Protein AF-A0A7S3XJK4-F1 (afdb_monomer_lite)

Sequence (109 aa):
NGLQDMAVLHGALPERRAIPTTSKPGESCCGAACDPWEQARAAASARDHSDGCPICFQPLDFDPSSTATMLLSCSHVFHHDCIVSFESFHVFESHRCPVCRAEYQKQLW

pLDDT: mean 81.36, std 19.19, range [41.78, 98.38]

Organism: Oxyrrhis marina (NCBI:txid2969)

Secondary structure (DSSP, 8-state):
-----------PPPP-PPP-----------SS-S-HHHHHHHHHHTS--TT--TTT--PPP--TT--SEEEETTS-EEEHHHHHHHHHT--SSS-B-TTT--B--EEE-

Radius of gyration: 25.42 Å; chains: 1; bounding box: 89×43×35 Å

InterPro domains:
  IPR001841 Zinc finger, RING-type [PS50089] (53-101)
  IPR001841 Zinc finger, RING-type [SM00184] (53-100)
  IPR013083 Zinc finger, RING/FYVE/PHD-type [G3DSA:3.30.40.10] (37-108)
  IPR027370 Zinc finger, RING-type, eukaryotic [PF13445] (53-98)
  IPR042862 RING finger protein 32 [PTHR14991] (36-108)

Structure (mmCIF, N/CA/C/O backbone):
data_AF-A0A7S3XJK4-F1
#
_entry.id   AF-A0A7S3XJK4-F1
#
loop_
_atom_site.group_PDB
_atom_site.id
_atom_site.type_symbol
_atom_site.label_atom_id
_atom_site.label_alt_id
_atom_site.label_comp_id
_atom_site.label_asym_id
_atom_site.label_entity_id
_atom_site.label_seq_id
_atom_site.pdbx_PDB_ins_code
_atom_site.Cartn_x
_atom_site.Cartn_y
_atom_site.Cartn_z
_atom_site.occupancy
_atom_site.B_iso_or_equiv
_atom_site.auth_seq_id
_atom_site.auth_comp_id
_atom_site.auth_asym_id
_atom_site.auth_atom_id
_atom_site.pdbx_PDB_model_num
ATOM 1 N N . ASN A 1 1 ? -71.733 -21.334 -19.027 1.00 48.31 1 ASN A N 1
ATOM 2 C CA . ASN A 1 1 ? -70.496 -20.612 -19.390 1.00 48.31 1 ASN A CA 1
ATOM 3 C C . ASN A 1 1 ? -70.025 -19.858 -18.157 1.00 48.31 1 ASN A C 1
ATOM 5 O O . ASN A 1 1 ? -70.381 -18.709 -17.997 1.00 48.31 1 ASN A O 1
ATOM 9 N N . GLY A 1 2 ? -69.418 -20.463 -17.146 1.00 49.00 2 GLY A N 1
ATOM 10 C CA . GLY A 1 2 ? -68.394 -21.504 -17.166 1.00 49.00 2 GLY A CA 1
ATOM 11 C C . GLY A 1 2 ? -67.241 -20.969 -16.314 1.00 49.00 2 GLY A C 1
ATOM 12 O O . GLY A 1 2 ? -66.211 -20.595 -16.855 1.00 49.00 2 GLY A O 1
ATOM 13 N N . LEU A 1 3 ? -67.494 -20.805 -15.008 1.00 55.22 3 LEU A N 1
ATOM 14 C CA . LEU A 1 3 ? -66.462 -20.549 -14.005 1.00 55.22 3 LEU A CA 1
ATOM 15 C C . LEU A 1 3 ? -65.680 -21.858 -13.809 1.00 55.22 3 LEU A C 1
ATOM 17 O O . LEU A 1 3 ? -66.259 -22.850 -13.374 1.00 55.22 3 LEU A O 1
ATOM 21 N N . GLN A 1 4 ? -64.386 -21.843 -14.107 1.00 53.12 4 GLN A N 1
ATOM 22 C CA . GLN A 1 4 ? -63.395 -22.775 -13.563 1.00 53.12 4 GLN A CA 1
ATOM 23 C C . GLN A 1 4 ? -62.257 -21.886 -13.037 1.00 53.12 4 GLN A C 1
ATOM 25 O O . GLN A 1 4 ? -61.662 -21.132 -13.801 1.00 53.12 4 GLN A O 1
ATOM 30 N N . ASP A 1 5 ? -62.146 -21.681 -11.727 1.00 51.81 5 ASP A N 1
ATOM 31 C CA . ASP A 1 5 ? -61.493 -22.579 -10.759 1.00 51.81 5 ASP A CA 1
ATOM 32 C C . ASP A 1 5 ? -59.997 -22.740 -11.073 1.00 51.81 5 ASP A C 1
ATOM 34 O O . ASP A 1 5 ? -59.582 -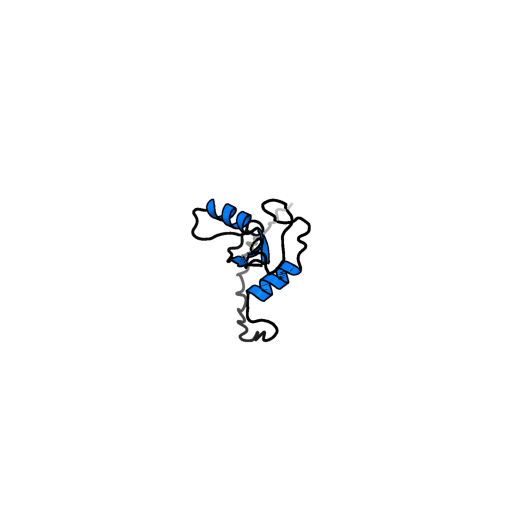23.624 -11.819 1.00 51.81 5 ASP A O 1
ATOM 38 N N . MET A 1 6 ? -59.197 -21.809 -10.545 1.00 52.50 6 MET A N 1
ATOM 39 C CA . MET A 1 6 ? -57.739 -21.906 -10.542 1.00 52.50 6 MET A CA 1
ATOM 40 C C . MET A 1 6 ? -57.300 -22.218 -9.118 1.00 52.50 6 MET A C 1
ATOM 42 O O . MET A 1 6 ? -57.169 -21.338 -8.266 1.00 52.50 6 MET A O 1
ATOM 46 N N . ALA A 1 7 ? -57.144 -23.516 -8.883 1.00 56.50 7 ALA A N 1
ATOM 47 C CA . ALA A 1 7 ? -56.685 -24.104 -7.646 1.00 56.50 7 ALA A CA 1
ATOM 48 C C . ALA A 1 7 ? -55.261 -23.654 -7.261 1.00 56.50 7 ALA A C 1
ATOM 50 O O . ALA A 1 7 ? -54.355 -23.535 -8.084 1.00 56.50 7 ALA A O 1
ATOM 51 N N . VAL A 1 8 ? -55.127 -23.449 -5.951 1.00 53.16 8 VAL A N 1
ATOM 52 C CA . VAL A 1 8 ? -53.944 -23.376 -5.081 1.00 53.16 8 VAL A CA 1
ATOM 53 C C . VAL A 1 8 ? -52.696 -24.072 -5.619 1.00 53.16 8 VAL A C 1
ATOM 55 O O . VAL A 1 8 ? -52.764 -25.265 -5.877 1.00 53.16 8 VAL A O 1
ATOM 58 N N . LEU A 1 9 ? -51.536 -23.403 -5.548 1.00 55.31 9 LEU A N 1
ATOM 59 C CA . LEU A 1 9 ? -50.270 -24.035 -5.143 1.00 55.31 9 LEU A CA 1
ATOM 60 C C . LEU A 1 9 ? -49.390 -23.018 -4.388 1.00 55.31 9 LEU A C 1
ATOM 62 O O . LEU A 1 9 ? -48.681 -22.211 -4.985 1.00 55.31 9 LEU A O 1
ATOM 66 N N . HIS A 1 10 ? -49.425 -23.069 -3.052 1.00 53.56 10 HIS A N 1
ATOM 67 C CA . HIS A 1 10 ? -48.378 -22.492 -2.208 1.00 53.56 10 HIS A CA 1
ATOM 68 C C . HIS A 1 10 ? -47.074 -23.259 -2.468 1.00 53.56 10 HIS A C 1
ATOM 70 O O . HIS A 1 10 ? -46.906 -24.388 -2.010 1.00 53.56 10 HIS A O 1
ATOM 76 N N . GLY A 1 11 ? -46.162 -22.663 -3.235 1.00 41.78 11 GLY A N 1
ATOM 77 C CA . GLY A 1 11 ? -44.817 -23.194 -3.424 1.00 41.78 11 GLY A CA 1
ATOM 78 C C . GLY A 1 11 ? -44.007 -23.033 -2.141 1.00 41.78 11 GLY A C 1
ATOM 79 O O . GLY A 1 11 ? -43.612 -21.923 -1.792 1.00 41.78 11 GLY A O 1
ATOM 80 N N . ALA A 1 12 ? -43.776 -24.136 -1.433 1.00 58.72 12 ALA A N 1
ATOM 81 C CA . ALA A 1 12 ? -42.826 -24.201 -0.333 1.00 58.72 12 ALA A CA 1
ATOM 82 C C . ALA A 1 12 ? -41.415 -23.839 -0.835 1.00 58.72 12 ALA A C 1
ATOM 84 O O . ALA A 1 12 ? -40.975 -24.332 -1.876 1.00 58.72 12 ALA A O 1
ATOM 85 N N . LEU A 1 13 ? -40.709 -22.976 -0.097 1.00 54.00 13 LEU A N 1
ATOM 86 C CA . LEU A 1 13 ? -39.293 -22.694 -0.335 1.00 54.00 13 LEU A CA 1
ATOM 87 C C . LEU A 1 13 ? -38.506 -24.011 -0.192 1.00 54.00 13 LEU A C 1
ATOM 89 O O . LEU A 1 13 ? -38.673 -24.685 0.827 1.00 54.00 13 LEU A O 1
ATOM 93 N N . PRO A 1 14 ? -37.650 -24.398 -1.152 1.00 51.53 14 PRO A N 1
ATOM 94 C CA . PRO A 1 14 ? -36.820 -25.578 -0.979 1.00 51.53 14 PRO A CA 1
ATOM 95 C C . PRO A 1 14 ? -35.839 -25.339 0.172 1.00 51.53 14 PRO A C 1
ATOM 97 O O . PRO A 1 14 ? -35.091 -24.358 0.177 1.00 51.53 14 PRO A O 1
ATOM 100 N N . GLU A 1 15 ? -35.856 -26.240 1.154 1.00 54.25 15 GLU A N 1
ATOM 101 C CA . GLU A 1 15 ? -34.898 -26.245 2.252 1.00 54.25 15 GLU A CA 1
ATOM 102 C C . GLU A 1 15 ? -33.470 -26.227 1.701 1.00 54.25 15 GLU A C 1
ATOM 104 O O . GLU A 1 15 ? -33.088 -27.000 0.815 1.00 54.25 15 GLU A O 1
ATOM 109 N N . ARG A 1 16 ? -32.673 -25.298 2.232 1.00 59.97 16 ARG A N 1
ATOM 110 C CA . ARG A 1 16 ? -31.274 -25.112 1.870 1.00 59.97 16 ARG A CA 1
ATOM 111 C C . ARG A 1 16 ? -30.511 -26.378 2.252 1.00 59.97 16 ARG A C 1
ATOM 113 O O . ARG A 1 16 ? -30.145 -26.565 3.409 1.00 59.97 16 ARG A O 1
ATOM 120 N N . ARG A 1 17 ? -30.261 -27.254 1.278 1.00 54.78 17 ARG A N 1
ATOM 121 C CA . ARG A 1 17 ? -29.432 -28.448 1.465 1.00 54.78 17 ARG A CA 1
ATOM 122 C C . ARG A 1 17 ? -28.063 -28.009 1.985 1.00 54.78 17 ARG A C 1
ATOM 124 O O . ARG A 1 17 ? -27.370 -27.225 1.335 1.00 54.78 17 ARG A O 1
ATOM 131 N N . ALA A 1 18 ? -27.706 -28.478 3.178 1.00 54.81 18 ALA A N 1
ATOM 132 C CA . ALA A 1 18 ? -26.394 -28.254 3.761 1.00 54.81 18 ALA A CA 1
ATOM 133 C C . ALA A 1 18 ? -25.321 -28.732 2.773 1.00 54.81 18 ALA A C 1
ATOM 135 O O . ALA A 1 18 ? -25.350 -29.875 2.310 1.00 54.81 18 ALA A O 1
ATOM 136 N N . ILE A 1 19 ? -24.406 -27.831 2.417 1.00 54.16 19 ILE A N 1
ATOM 137 C CA . ILE A 1 19 ? -23.236 -28.162 1.610 1.00 54.16 19 ILE A CA 1
ATOM 138 C C . ILE A 1 19 ? -22.350 -29.033 2.507 1.00 54.16 19 ILE A C 1
ATOM 140 O O . ILE A 1 19 ? -22.006 -28.583 3.603 1.00 54.16 19 ILE A O 1
ATOM 144 N N . PRO A 1 20 ? -21.993 -30.264 2.105 1.00 43.59 20 PRO A N 1
ATOM 145 C CA . PRO A 1 20 ? -21.027 -31.04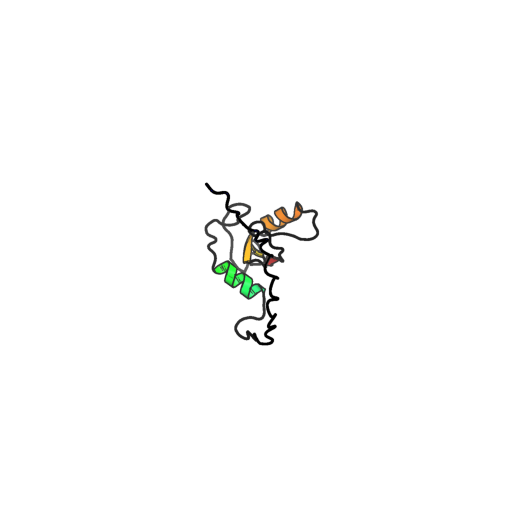8 2.851 1.00 43.59 20 PRO A CA 1
ATOM 146 C C . PRO A 1 20 ? -19.703 -30.282 2.845 1.00 43.59 20 PRO A C 1
ATOM 148 O O . PRO A 1 20 ? -19.053 -30.132 1.813 1.00 43.59 20 PRO A O 1
ATOM 151 N N . THR A 1 21 ? -19.331 -29.765 4.013 1.00 51.47 21 THR A N 1
ATOM 152 C CA . THR A 1 21 ? -17.988 -29.273 4.305 1.00 51.47 21 THR A CA 1
ATOM 153 C C . THR A 1 21 ? -17.055 -30.476 4.261 1.00 51.47 21 THR A C 1
ATOM 155 O O . THR A 1 21 ? -16.773 -31.114 5.274 1.00 51.47 21 THR A O 1
ATOM 158 N N . THR A 1 22 ? -16.595 -30.827 3.061 1.00 49.41 22 THR A N 1
ATOM 159 C CA . THR A 1 22 ? -15.388 -31.628 2.917 1.00 49.41 22 THR A CA 1
ATOM 160 C C . THR A 1 22 ? -14.227 -30.714 3.262 1.00 49.41 22 THR A C 1
ATOM 162 O O . THR A 1 22 ? -13.600 -30.111 2.393 1.00 49.41 22 THR A O 1
ATOM 165 N N . SER A 1 23 ? -13.966 -30.593 4.558 1.00 55.06 23 SER A N 1
ATOM 166 C CA . SER A 1 23 ? -12.643 -30.280 5.063 1.00 55.06 23 SER A CA 1
ATOM 167 C C . SER A 1 23 ? -11.698 -31.271 4.387 1.00 55.06 23 SER A C 1
ATOM 169 O O . SER A 1 23 ? -11.747 -32.466 4.677 1.00 55.06 23 SER A O 1
ATOM 171 N N . LYS A 1 24 ? -10.906 -30.808 3.421 1.00 53.03 24 LYS A N 1
ATOM 172 C CA . LYS A 1 24 ? -9.765 -31.565 2.916 1.00 53.03 24 LYS A CA 1
ATOM 173 C C . LYS A 1 24 ? -8.574 -31.244 3.823 1.00 53.03 24 LYS A C 1
ATOM 175 O O . LYS A 1 24 ? -8.019 -30.156 3.708 1.00 53.03 24 LYS A O 1
ATOM 180 N N . PRO A 1 25 ? -8.145 -32.155 4.709 1.00 52.06 25 PRO A N 1
ATOM 181 C CA . PRO A 1 25 ? -6.790 -32.124 5.233 1.00 52.06 25 PRO A CA 1
ATOM 182 C C . PRO A 1 25 ? -5.873 -32.675 4.135 1.00 52.06 25 PRO A C 1
ATOM 184 O O . PRO A 1 25 ? -5.774 -33.888 3.962 1.00 52.06 25 PRO A O 1
ATOM 187 N N . GLY A 1 26 ? -5.278 -31.801 3.317 1.00 55.66 26 GLY A N 1
ATOM 188 C CA . GLY A 1 26 ? -4.431 -32.287 2.224 1.00 55.66 26 GLY A CA 1
ATOM 189 C C . GLY A 1 26 ? -3.950 -31.298 1.167 1.00 55.66 26 GLY A C 1
ATOM 190 O O . GLY A 1 26 ? -3.700 -31.737 0.051 1.00 55.66 26 GLY A O 1
ATOM 191 N N . GLU A 1 27 ? -3.782 -30.012 1.475 1.00 49.44 27 GLU A N 1
ATOM 192 C CA . GLU A 1 27 ? -2.966 -29.118 0.637 1.00 49.44 27 GLU A CA 1
ATOM 193 C C . GLU A 1 27 ? -1.673 -28.786 1.382 1.00 49.44 27 GLU A C 1
ATOM 195 O O . GLU A 1 27 ? -1.528 -27.769 2.050 1.00 49.44 27 GLU A O 1
ATOM 200 N N . SER A 1 28 ? -0.728 -29.723 1.299 1.00 67.44 28 SER A N 1
ATOM 201 C CA . SER A 1 28 ? 0.680 -29.462 1.582 1.00 67.44 28 SER A CA 1
ATOM 202 C C . SER A 1 28 ? 1.282 -28.772 0.360 1.00 67.44 28 SER A C 1
ATOM 204 O O . SER A 1 28 ? 1.826 -29.433 -0.523 1.00 67.44 28 SER A O 1
ATOM 206 N N . CYS A 1 29 ? 1.185 -27.448 0.293 1.00 58.47 29 CYS A N 1
ATOM 207 C CA . CYS A 1 29 ? 1.930 -26.664 -0.688 1.00 58.47 29 CYS A CA 1
ATOM 208 C C . CYS A 1 29 ? 3.361 -26.445 -0.176 1.00 58.47 29 CYS A C 1
ATOM 210 O O . CYS A 1 29 ? 3.679 -25.397 0.379 1.00 58.47 29 CYS A O 1
ATOM 212 N N . CYS A 1 30 ? 4.239 -27.436 -0.337 1.00 71.44 30 CYS A N 1
ATOM 213 C CA . CYS A 1 30 ? 5.680 -27.206 -0.251 1.00 71.44 30 CYS A CA 1
ATOM 214 C C . CYS A 1 30 ? 6.223 -26.892 -1.654 1.00 71.44 30 CYS A C 1
ATOM 216 O O . CYS A 1 30 ? 6.555 -27.785 -2.427 1.00 71.44 30 CYS A O 1
ATOM 218 N N . GLY A 1 31 ? 6.295 -25.600 -1.987 1.00 52.72 31 GLY A N 1
ATOM 219 C CA . GLY A 1 31 ? 6.920 -25.124 -3.221 1.00 52.72 31 GLY A CA 1
ATOM 220 C C . GLY A 1 31 ? 6.907 -23.600 -3.331 1.00 52.72 31 GLY A C 1
ATOM 221 O O . GLY A 1 31 ? 5.959 -23.061 -3.881 1.00 52.72 31 GLY A O 1
ATOM 222 N N . ALA A 1 32 ? 7.956 -22.954 -2.793 1.00 52.88 32 AL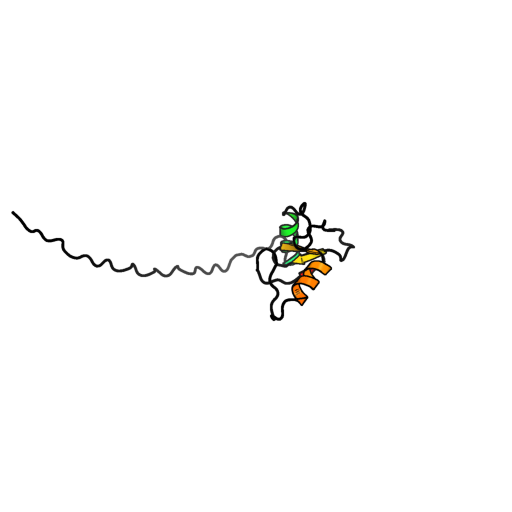A A N 1
ATOM 223 C CA . ALA A 1 32 ? 8.296 -21.518 -2.868 1.00 52.88 32 ALA A CA 1
ATOM 224 C C . ALA A 1 32 ? 7.152 -20.533 -2.505 1.00 52.88 32 ALA A C 1
ATOM 226 O O . ALA A 1 32 ? 6.355 -20.164 -3.355 1.00 52.88 32 ALA A O 1
ATOM 227 N N . ALA A 1 33 ? 6.996 -20.025 -1.283 1.00 55.97 33 ALA A N 1
ATOM 228 C CA . ALA A 1 33 ? 7.879 -19.970 -0.129 1.00 55.97 33 ALA A CA 1
ATOM 229 C C . ALA A 1 33 ? 7.055 -19.684 1.140 1.00 55.97 33 ALA A C 1
ATOM 231 O O . ALA A 1 33 ? 5.951 -19.149 1.079 1.00 55.97 33 ALA A O 1
ATOM 232 N N . CYS A 1 34 ? 7.596 -20.062 2.297 1.00 66.50 34 CYS A N 1
ATOM 233 C CA . CYS A 1 34 ? 6.942 -19.983 3.607 1.00 66.50 34 CYS A CA 1
ATOM 234 C C . CYS A 1 34 ? 6.780 -18.544 4.139 1.00 66.50 34 CYS A C 1
ATOM 236 O O . CYS A 1 34 ? 6.264 -18.363 5.242 1.00 66.50 34 CYS A O 1
ATOM 238 N N . ASP A 1 35 ? 7.229 -17.534 3.392 1.00 85.56 35 ASP A N 1
ATOM 239 C CA . ASP A 1 35 ? 7.083 -16.136 3.769 1.00 85.56 35 ASP A CA 1
ATOM 240 C C . ASP A 1 35 ? 5.880 -15.506 3.041 1.00 85.56 35 ASP A C 1
ATOM 242 O O . ASP A 1 35 ? 5.918 -15.328 1.817 1.00 85.56 35 ASP A O 1
ATOM 246 N N . PRO A 1 36 ? 4.806 -15.136 3.765 1.00 89.69 36 PRO A N 1
ATOM 247 C CA . PRO A 1 36 ? 3.676 -14.407 3.195 1.00 89.69 36 PRO A CA 1
ATOM 248 C C . PRO A 1 36 ? 4.093 -13.139 2.438 1.00 89.69 36 PRO A C 1
ATOM 250 O O . PRO A 1 36 ? 3.404 -12.726 1.503 1.00 89.69 36 PRO A O 1
ATOM 253 N N . TRP A 1 37 ? 5.219 -12.528 2.812 1.00 95.00 37 TRP A N 1
ATOM 254 C CA . TRP A 1 37 ? 5.720 -11.321 2.168 1.00 95.00 37 TRP A CA 1
ATOM 255 C C . TRP A 1 37 ? 6.357 -11.566 0.807 1.00 95.00 37 TRP A C 1
ATOM 257 O O . TRP A 1 37 ? 6.155 -10.756 -0.097 1.00 95.00 37 TRP A O 1
ATOM 267 N N . GLU A 1 38 ? 7.032 -12.698 0.604 1.00 94.75 38 GLU A N 1
ATOM 268 C CA . GLU A 1 38 ? 7.518 -13.083 -0.725 1.00 94.75 38 GLU A CA 1
ATOM 269 C C . GLU A 1 38 ? 6.346 -13.251 -1.701 1.00 94.75 38 GLU A C 1
ATOM 271 O O . GLU A 1 38 ? 6.394 -12.752 -2.828 1.00 94.75 38 GLU A O 1
ATOM 276 N N . GLN A 1 39 ? 5.245 -13.864 -1.250 1.00 93.75 39 GLN A N 1
ATOM 277 C CA . GLN A 1 39 ? 4.030 -13.985 -2.057 1.00 93.75 39 GLN A CA 1
ATOM 278 C C . GLN A 1 39 ? 3.376 -12.622 -2.322 1.00 93.75 39 GLN A C 1
ATOM 280 O O . GLN A 1 39 ? 3.020 -12.326 -3.466 1.00 93.75 39 GLN A O 1
ATOM 285 N N . ALA A 1 40 ? 3.228 -11.779 -1.296 1.00 96.06 40 ALA A N 1
ATOM 286 C CA . ALA A 1 40 ? 2.673 -10.436 -1.456 1.00 96.06 40 ALA A CA 1
ATOM 287 C C . ALA A 1 40 ? 3.500 -9.603 -2.445 1.00 96.06 40 ALA A C 1
ATOM 289 O O . ALA A 1 40 ? 2.937 -8.862 -3.254 1.00 96.06 40 ALA A O 1
ATOM 290 N N . ARG A 1 41 ? 4.826 -9.765 -2.423 1.00 95.94 41 ARG A N 1
ATOM 291 C CA . ARG A 1 41 ? 5.740 -9.054 -3.309 1.00 95.94 41 ARG A CA 1
ATOM 292 C C . ARG A 1 41 ? 5.705 -9.575 -4.730 1.00 95.94 41 ARG A C 1
ATOM 294 O O . ARG A 1 41 ? 5.640 -8.770 -5.649 1.00 95.94 41 ARG A O 1
ATOM 301 N N . ALA A 1 42 ? 5.664 -10.891 -4.922 1.00 95.50 42 ALA A N 1
ATOM 302 C CA . ALA A 1 42 ? 5.455 -11.483 -6.240 1.00 95.50 42 ALA A CA 1
ATOM 303 C C . ALA A 1 42 ? 4.134 -10.997 -6.863 1.00 95.50 42 ALA A C 1
ATOM 305 O O . ALA A 1 42 ? 4.102 -10.597 -8.026 1.00 95.50 42 ALA A O 1
ATOM 306 N N . ALA A 1 43 ? 3.058 -10.957 -6.069 1.00 96.50 43 ALA A N 1
ATOM 307 C CA . ALA A 1 43 ? 1.766 -10.437 -6.503 1.00 96.50 43 ALA A CA 1
ATOM 308 C C . ALA A 1 43 ? 1.811 -8.934 -6.818 1.00 96.50 43 ALA A C 1
ATOM 310 O O . ALA A 1 43 ? 1.188 -8.501 -7.785 1.00 96.50 43 ALA A O 1
ATOM 311 N N . ALA A 1 44 ? 2.544 -8.139 -6.035 1.00 96.62 44 ALA A N 1
ATOM 312 C CA . ALA A 1 44 ? 2.731 -6.719 -6.302 1.00 96.62 44 ALA A CA 1
ATOM 313 C C . ALA A 1 44 ? 3.539 -6.489 -7.587 1.00 96.62 44 ALA A C 1
ATOM 315 O O . ALA A 1 44 ? 3.109 -5.708 -8.426 1.00 96.62 44 ALA A O 1
ATOM 316 N N . SER A 1 45 ? 4.647 -7.203 -7.793 1.00 95.06 45 SER A N 1
ATOM 317 C CA . SER A 1 45 ? 5.494 -7.088 -8.991 1.00 95.06 45 SER A CA 1
ATOM 318 C C . SER A 1 45 ? 4.793 -7.507 -10.287 1.00 95.06 45 SER A C 1
ATOM 320 O O . SER A 1 45 ? 5.199 -7.084 -11.363 1.00 95.06 45 SER A O 1
ATOM 322 N N . ALA A 1 46 ? 3.750 -8.339 -10.204 1.00 95.88 46 ALA A N 1
ATOM 323 C CA . ALA A 1 46 ? 2.936 -8.726 -11.357 1.00 95.88 46 ALA A CA 1
ATOM 324 C C . ALA A 1 46 ? 1.920 -7.647 -11.784 1.00 95.88 46 ALA A C 1
ATOM 326 O O . ALA A 1 46 ? 1.296 -7.779 -12.838 1.00 95.88 46 ALA A O 1
ATOM 327 N N . ARG A 1 47 ? 1.711 -6.609 -10.964 1.00 93.62 47 ARG A N 1
ATOM 328 C CA . ARG A 1 47 ? 0.838 -5.470 -11.276 1.00 93.62 47 ARG A CA 1
ATOM 329 C C . ARG A 1 47 ? 1.628 -4.384 -11.996 1.00 93.62 47 ARG A C 1
ATOM 331 O O . ARG A 1 47 ? 2.836 -4.260 -11.821 1.00 93.62 47 ARG A O 1
ATOM 338 N N . ASP A 1 48 ? 0.914 -3.575 -12.765 1.00 92.88 48 ASP A N 1
ATOM 339 C CA . ASP A 1 48 ? 1.470 -2.354 -13.334 1.00 92.88 48 ASP A CA 1
ATOM 340 C C . ASP A 1 48 ? 1.463 -1.229 -12.290 1.00 92.88 48 ASP A C 1
ATOM 342 O O . ASP A 1 48 ? 0.459 -1.011 -11.609 1.00 92.88 48 ASP A O 1
ATOM 346 N N . HIS A 1 49 ? 2.596 -0.536 -12.171 1.00 93.94 49 HIS A N 1
ATOM 347 C CA . HIS A 1 49 ? 2.805 0.602 -11.268 1.00 93.94 49 HIS A CA 1
ATOM 348 C C . HIS A 1 49 ? 3.211 1.867 -12.035 1.00 93.94 49 HIS A C 1
ATOM 350 O O . HIS A 1 49 ? 3.745 2.800 -11.434 1.00 93.94 49 HIS A O 1
ATOM 356 N N . SER A 1 50 ? 2.980 1.919 -13.354 1.00 91.44 50 SER A N 1
ATOM 357 C CA . SER A 1 50 ? 3.269 3.098 -14.185 1.00 91.44 50 SER A CA 1
ATOM 358 C C . SER A 1 50 ? 2.564 4.363 -13.700 1.00 91.44 50 SER A C 1
ATOM 360 O O . SER A 1 50 ? 3.105 5.460 -13.824 1.00 91.44 50 SER A O 1
ATOM 362 N N . ASP A 1 51 ? 1.381 4.201 -13.109 1.00 92.50 51 ASP A N 1
ATOM 363 C CA . ASP A 1 51 ? 0.569 5.291 -12.559 1.00 92.50 51 ASP A CA 1
ATOM 364 C C . ASP A 1 51 ? 1.111 5.812 -11.212 1.00 92.50 51 ASP A C 1
ATOM 366 O O . ASP A 1 51 ? 0.622 6.806 -10.670 1.00 92.50 51 ASP A O 1
ATOM 370 N N . GLY A 1 52 ? 2.147 5.160 -10.673 1.00 96.12 52 GLY A N 1
ATOM 371 C CA . GLY A 1 52 ? 2.818 5.537 -9.439 1.00 96.12 52 GLY A CA 1
ATOM 372 C C . GLY A 1 52 ? 2.019 5.214 -8.176 1.00 96.12 52 GLY A C 1
ATOM 373 O O . GLY A 1 52 ? 1.174 4.322 -8.131 1.00 96.12 52 GLY A O 1
ATOM 374 N N . CYS A 1 53 ? 2.327 5.937 -7.103 1.00 97.94 53 CYS A N 1
ATOM 375 C CA . CYS A 1 53 ? 1.688 5.789 -5.804 1.00 97.94 53 CYS A CA 1
ATOM 376 C C . CYS A 1 53 ? 0.211 6.227 -5.872 1.00 97.94 53 CYS A C 1
ATOM 378 O O . CYS A 1 53 ? -0.047 7.399 -6.151 1.00 97.94 53 CYS A O 1
ATOM 380 N N . PRO A 1 54 ? -0.769 5.372 -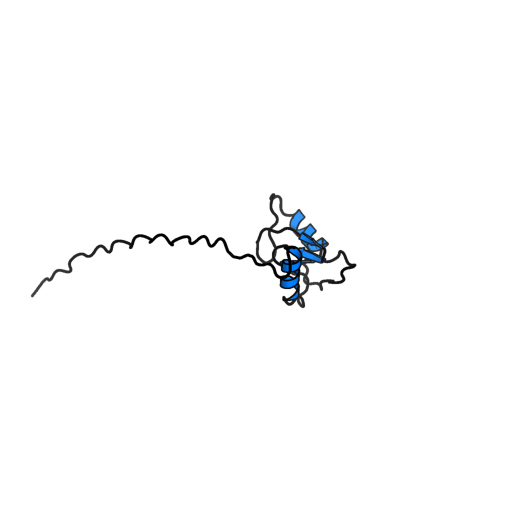5.515 1.00 97.12 54 PRO A N 1
ATOM 381 C CA . PRO A 1 54 ? -2.195 5.712 -5.627 1.00 97.12 54 PRO A CA 1
ATOM 382 C C . PRO A 1 54 ? -2.684 6.850 -4.714 1.00 97.12 54 PRO A C 1
ATOM 384 O O . PRO A 1 54 ? -3.832 7.271 -4.827 1.00 97.12 54 PRO A O 1
ATOM 387 N N . ILE A 1 55 ? -1.856 7.313 -3.771 1.00 97.19 55 ILE A N 1
ATOM 388 C CA . ILE A 1 55 ? -2.194 8.416 -2.857 1.00 97.19 55 ILE A CA 1
ATOM 389 C C . ILE A 1 55 ? -1.769 9.768 -3.445 1.00 97.19 55 ILE A C 1
ATOM 391 O O . ILE A 1 55 ? -2.532 10.729 -3.372 1.00 97.19 55 ILE A O 1
ATOM 395 N N . CYS A 1 56 ? -0.559 9.859 -4.006 1.00 97.75 56 CYS A N 1
ATOM 396 C CA . CYS A 1 56 ? 0.029 11.125 -4.463 1.00 97.75 56 CYS A CA 1
ATOM 397 C C . CYS A 1 56 ? 0.238 11.213 -5.983 1.00 97.75 56 CYS A C 1
ATOM 399 O O . CYS A 1 56 ? 0.609 12.275 -6.478 1.00 97.75 56 CYS A O 1
ATOM 401 N N . PHE A 1 57 ? 0.004 10.122 -6.719 1.00 96.44 57 PHE A N 1
ATOM 402 C CA . PHE A 1 57 ? 0.173 10.017 -8.173 1.00 96.44 57 PHE A CA 1
ATOM 403 C C . PHE A 1 57 ? 1.591 10.356 -8.655 1.00 96.44 57 PHE A C 1
ATOM 405 O O . PHE A 1 57 ? 1.775 10.913 -9.735 1.00 96.44 57 PHE A O 1
ATOM 412 N N . GLN A 1 58 ? 2.603 10.078 -7.829 1.00 97.88 58 GLN A N 1
ATOM 413 C CA . GLN A 1 58 ? 4.019 10.229 -8.177 1.00 97.88 58 GLN A CA 1
ATOM 414 C C . GLN A 1 58 ? 4.696 8.858 -8.321 1.00 97.88 58 GLN A C 1
ATOM 416 O O . GLN A 1 58 ? 4.251 7.908 -7.669 1.00 97.88 58 GLN A O 1
ATOM 421 N N . PRO A 1 59 ? 5.773 8.737 -9.122 1.00 97.56 59 PRO A N 1
ATOM 422 C CA . PRO A 1 59 ? 6.469 7.468 -9.334 1.00 97.56 59 PRO A CA 1
ATOM 423 C C . PRO A 1 59 ? 6.925 6.801 -8.030 1.00 97.56 59 PRO A C 1
ATOM 425 O O . PRO A 1 59 ? 7.376 7.472 -7.098 1.00 97.56 59 PRO A O 1
ATOM 428 N N . LEU A 1 60 ? 6.816 5.474 -7.974 1.00 96.75 60 LEU A N 1
ATOM 429 C CA . LEU A 1 60 ? 7.336 4.657 -6.876 1.00 96.75 60 LEU A CA 1
ATOM 430 C C . LEU A 1 60 ? 8.818 4.341 -7.106 1.00 96.75 60 LEU A C 1
ATOM 432 O O . LEU A 1 60 ? 9.245 4.146 -8.244 1.00 96.75 60 LEU A O 1
ATOM 436 N N . ASP A 1 61 ? 9.581 4.273 -6.018 1.00 94.88 61 ASP A N 1
ATOM 437 C CA . ASP A 1 61 ? 10.978 3.838 -6.033 1.00 94.88 61 ASP A CA 1
ATOM 438 C C . ASP A 1 61 ? 11.064 2.407 -5.501 1.00 94.88 61 ASP A C 1
ATOM 440 O O . ASP A 1 61 ? 10.647 2.125 -4.381 1.00 94.88 61 ASP A O 1
ATOM 444 N N . PHE A 1 62 ? 11.567 1.498 -6.325 1.00 93.69 62 PHE A N 1
ATOM 445 C CA . PHE A 1 62 ? 11.639 0.074 -6.021 1.00 93.69 62 PHE A CA 1
ATOM 446 C C . PHE A 1 62 ? 13.068 -0.397 -5.725 1.00 93.69 62 PHE A C 1
ATOM 448 O O . PHE A 1 62 ? 13.310 -1.607 -5.689 1.00 93.69 62 PHE A O 1
ATOM 455 N N . ASP A 1 63 ? 14.007 0.536 -5.541 1.00 92.00 63 ASP A N 1
ATOM 456 C CA . ASP A 1 63 ? 15.365 0.222 -5.115 1.00 92.00 63 ASP A CA 1
ATOM 457 C C . ASP A 1 63 ? 15.343 -0.411 -3.706 1.00 92.00 63 ASP A C 1
ATOM 459 O O . ASP A 1 63 ? 14.831 0.205 -2.772 1.00 92.00 63 ASP A O 1
ATOM 463 N N . PRO A 1 64 ? 15.908 -1.617 -3.513 1.00 85.94 64 PRO A N 1
ATOM 464 C CA . PRO A 1 64 ? 15.906 -2.301 -2.216 1.00 85.94 64 PRO A CA 1
ATOM 465 C C . PRO A 1 64 ? 16.746 -1.597 -1.134 1.00 85.94 64 PRO A C 1
ATOM 467 O O . PRO A 1 64 ? 16.681 -1.965 0.038 1.00 85.94 64 PRO A O 1
ATOM 470 N N . SER A 1 65 ? 17.574 -0.617 -1.505 1.00 90.38 65 SER A N 1
ATOM 471 C CA . SER A 1 65 ? 18.290 0.259 -0.571 1.00 90.38 65 SER A CA 1
ATOM 472 C C . SER A 1 65 ? 17.476 1.491 -0.155 1.00 90.38 65 SER A C 1
ATOM 474 O O . SER A 1 65 ? 17.849 2.184 0.794 1.00 90.38 65 SER A O 1
ATOM 476 N N . SER A 1 66 ? 16.356 1.750 -0.833 1.00 92.56 66 SER A N 1
ATOM 477 C CA . SER A 1 66 ? 15.447 2.857 -0.563 1.00 92.56 66 SER A CA 1
ATOM 478 C C . SER A 1 66 ? 14.382 2.452 0.452 1.00 92.56 66 SER A C 1
ATOM 480 O O . SER A 1 66 ? 13.750 1.405 0.355 1.00 92.56 66 SER A O 1
ATOM 482 N N . THR A 1 67 ? 14.124 3.317 1.430 1.00 92.12 67 THR A N 1
ATOM 483 C CA . THR A 1 67 ? 13.002 3.158 2.372 1.00 92.12 67 THR A CA 1
ATOM 484 C C . THR A 1 67 ? 11.761 3.922 1.916 1.00 92.12 67 THR A C 1
ATOM 486 O O . THR A 1 67 ? 10.836 4.131 2.700 1.00 92.12 67 THR A O 1
ATOM 489 N N . ALA A 1 68 ? 11.750 4.407 0.670 1.00 95.00 68 ALA A N 1
ATOM 490 C CA . ALA A 1 68 ? 10.706 5.290 0.170 1.00 95.00 68 ALA A CA 1
ATOM 491 C C . ALA A 1 68 ? 9.387 4.563 -0.110 1.00 95.00 68 ALA A C 1
ATOM 493 O O . ALA A 1 68 ? 8.352 5.223 -0.161 1.00 95.00 68 ALA A O 1
ATOM 494 N N . THR A 1 69 ? 9.399 3.235 -0.260 1.00 97.69 69 THR A N 1
ATOM 495 C CA . THR A 1 69 ? 8.249 2.447 -0.717 1.00 97.69 69 THR A CA 1
ATOM 496 C C . THR A 1 69 ? 7.889 1.340 0.267 1.00 97.69 69 THR A C 1
ATOM 498 O O . THR A 1 69 ? 8.747 0.661 0.827 1.00 97.69 69 THR A O 1
ATOM 501 N N . MET A 1 70 ? 6.587 1.154 0.467 1.00 97.75 70 MET A N 1
ATOM 502 C CA . MET A 1 70 ? 5.995 0.166 1.359 1.00 97.75 70 MET A CA 1
ATOM 503 C C . MET A 1 70 ? 5.105 -0.792 0.577 1.00 97.75 70 MET A C 1
ATOM 505 O O . MET A 1 70 ? 4.231 -0.366 -0.182 1.00 97.75 70 MET A O 1
ATOM 509 N N . LEU A 1 71 ? 5.277 -2.083 0.837 1.00 97.81 71 LEU A N 1
ATOM 510 C CA . LEU A 1 71 ? 4.385 -3.156 0.422 1.00 97.81 71 LEU A CA 1
ATOM 511 C C . LEU A 1 71 ? 3.364 -3.429 1.530 1.00 97.81 71 LEU A C 1
ATOM 513 O O . LEU A 1 71 ? 3.718 -3.611 2.695 1.00 97.81 71 LEU A O 1
ATOM 517 N N . LEU A 1 72 ? 2.086 -3.502 1.169 1.00 97.81 72 LEU A N 1
ATOM 518 C CA . LEU A 1 72 ? 1.037 -3.973 2.067 1.00 97.81 72 LEU A CA 1
ATOM 519 C C . LEU A 1 72 ? 0.822 -5.478 1.902 1.00 97.81 72 LEU A C 1
ATOM 521 O O . LEU A 1 72 ? 0.936 -6.010 0.798 1.00 97.81 72 LEU A O 1
ATOM 525 N N . SER A 1 73 ? 0.384 -6.157 2.965 1.00 97.44 73 SER A N 1
ATOM 526 C CA . SER A 1 73 ? 0.060 -7.595 2.933 1.00 97.44 73 SER A CA 1
ATOM 527 C C . SER A 1 73 ? -1.044 -7.956 1.925 1.00 97.44 73 SER A C 1
ATOM 529 O O . SER A 1 73 ? -1.162 -9.101 1.506 1.00 97.44 73 SER A O 1
ATOM 531 N N . CYS A 1 74 ? -1.841 -6.973 1.491 1.00 97.62 74 CYS A N 1
ATOM 532 C CA . CYS A 1 74 ? -2.823 -7.108 0.413 1.00 97.62 74 CYS A CA 1
ATOM 533 C C . CYS A 1 74 ? -2.242 -6.912 -1.005 1.00 97.62 74 CYS A C 1
ATOM 535 O O . CYS A 1 74 ? -3.014 -6.791 -1.957 1.00 97.62 74 CYS A O 1
ATOM 537 N N . SER A 1 75 ? -0.913 -6.874 -1.164 1.00 97.44 75 SER A N 1
ATOM 538 C CA . SER A 1 75 ? -0.151 -6.672 -2.415 1.00 97.44 75 SER A CA 1
ATOM 539 C C . SER A 1 75 ? -0.224 -5.279 -3.065 1.00 97.44 75 SER A C 1
ATOM 541 O O . SER A 1 75 ? 0.226 -5.114 -4.197 1.00 97.44 75 SER A O 1
ATOM 543 N N . HIS A 1 76 ? -0.777 -4.269 -2.387 1.00 97.75 76 HIS A N 1
ATOM 544 C CA . HIS A 1 76 ? -0.724 -2.878 -2.863 1.00 97.75 76 HIS A CA 1
ATOM 545 C C . HIS A 1 76 ? 0.536 -2.170 -2.366 1.00 97.75 76 HIS A C 1
ATOM 547 O O . HIS A 1 76 ? 1.024 -2.476 -1.278 1.00 97.75 76 HIS A O 1
ATOM 553 N N . VAL A 1 77 ? 1.027 -1.212 -3.151 1.00 98.06 77 VAL A N 1
ATOM 554 C CA . VAL A 1 77 ? 2.283 -0.502 -2.898 1.00 98.06 77 VAL A CA 1
ATOM 555 C C . VAL A 1 77 ? 2.043 1.004 -2.822 1.00 98.06 77 VAL A C 1
ATOM 557 O O . VAL A 1 77 ? 1.250 1.550 -3.588 1.00 98.06 77 VAL A O 1
ATOM 560 N N . PHE A 1 78 ? 2.719 1.671 -1.888 1.00 98.38 78 PHE A N 1
ATOM 561 C CA . PHE A 1 78 ? 2.626 3.114 -1.654 1.00 98.38 78 PHE A CA 1
ATOM 562 C C . PHE A 1 78 ? 3.984 3.670 -1.241 1.00 98.38 78 PHE A C 1
ATOM 564 O O . PHE A 1 78 ? 4.828 2.921 -0.753 1.00 98.38 78 PHE A O 1
ATOM 571 N N . HIS A 1 79 ? 4.179 4.988 -1.324 1.00 98.31 79 HIS A N 1
ATOM 572 C CA . HIS A 1 79 ? 5.291 5.596 -0.596 1.00 98.31 79 HIS A CA 1
ATOM 573 C C . HIS A 1 79 ? 5.102 5.442 0.915 1.00 98.31 79 HIS A C 1
ATOM 575 O O . HIS A 1 79 ? 3.974 5.527 1.414 1.00 98.31 79 HIS A O 1
ATOM 581 N N . HIS A 1 80 ? 6.209 5.300 1.640 1.00 97.62 80 HIS A N 1
ATOM 582 C CA . HIS A 1 80 ? 6.247 5.267 3.099 1.00 97.62 80 HIS A CA 1
ATOM 583 C C . HIS A 1 80 ? 5.501 6.458 3.711 1.00 97.62 80 HIS A C 1
ATOM 585 O O . HIS A 1 80 ? 4.551 6.277 4.473 1.00 97.62 80 HIS A O 1
ATOM 591 N N . ASP A 1 81 ? 5.848 7.677 3.304 1.00 97.19 81 ASP A N 1
ATOM 592 C CA . ASP A 1 81 ? 5.259 8.886 3.888 1.00 97.19 81 ASP A CA 1
ATOM 593 C C . ASP A 1 81 ? 3.774 9.033 3.542 1.00 97.19 81 ASP A C 1
ATOM 595 O O . ASP A 1 81 ? 2.984 9.523 4.351 1.00 97.19 81 ASP A O 1
ATOM 599 N N . CYS A 1 82 ? 3.371 8.559 2.360 1.00 97.81 82 CYS A N 1
ATOM 600 C CA . CYS A 1 82 ? 1.978 8.593 1.927 1.00 97.81 82 CYS A CA 1
ATOM 601 C C . CYS A 1 82 ? 1.109 7.661 2.774 1.00 97.81 82 CYS A C 1
ATOM 603 O O . CYS A 1 82 ? 0.044 8.074 3.236 1.00 97.81 82 CYS A O 1
ATOM 605 N N . ILE A 1 83 ? 1.556 6.420 3.002 1.00 96.94 83 ILE A N 1
ATOM 606 C CA . ILE A 1 83 ? 0.775 5.470 3.798 1.00 96.94 83 ILE A CA 1
ATOM 607 C C . ILE A 1 83 ? 0.754 5.860 5.280 1.00 96.94 83 ILE A C 1
ATOM 609 O O . ILE A 1 83 ? -0.305 5.802 5.897 1.00 96.94 83 ILE A O 1
ATOM 613 N N . VAL A 1 84 ? 1.867 6.357 5.831 1.00 95.25 84 VAL A N 1
ATOM 614 C CA . VAL A 1 8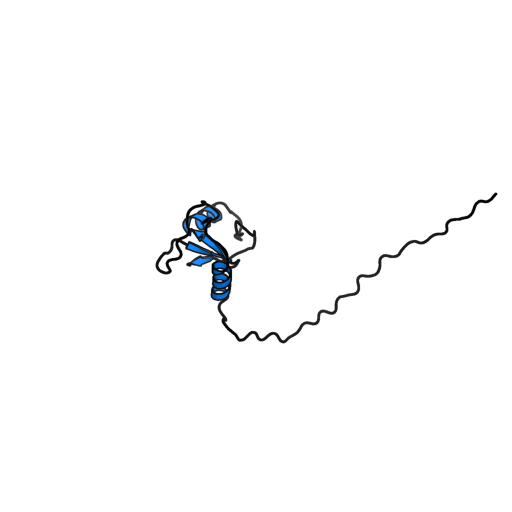4 ? 1.923 6.859 7.217 1.00 95.25 84 VAL A CA 1
ATOM 615 C C . VAL A 1 84 ? 0.999 8.064 7.407 1.00 95.25 84 VAL A C 1
ATOM 617 O O . VAL A 1 84 ? 0.239 8.121 8.376 1.00 95.25 84 VAL A O 1
ATOM 620 N N . SER A 1 85 ? 0.998 9.005 6.458 1.00 94.88 85 SER A N 1
ATOM 621 C CA . SER A 1 85 ? 0.078 10.147 6.487 1.00 94.88 85 SER A CA 1
ATOM 622 C C . SER A 1 85 ? -1.376 9.685 6.447 1.00 94.88 85 SER A C 1
ATOM 624 O O . SER A 1 85 ? -2.177 10.136 7.261 1.00 94.88 85 SER A O 1
ATOM 626 N N . PHE A 1 86 ? -1.725 8.747 5.562 1.00 94.06 86 PHE A N 1
ATOM 627 C CA . PHE A 1 86 ? -3.076 8.185 5.486 1.00 94.06 86 PHE A CA 1
ATOM 628 C C . PHE A 1 86 ? -3.520 7.524 6.804 1.00 94.06 86 PHE A C 1
ATOM 630 O O . PHE A 1 86 ? -4.654 7.715 7.253 1.00 94.06 86 PHE A O 1
ATOM 637 N N . GLU A 1 87 ? -2.627 6.775 7.451 1.00 93.81 87 GLU A N 1
ATOM 638 C CA . GLU A 1 87 ? -2.891 6.113 8.732 1.00 93.81 87 GLU A CA 1
ATOM 639 C C . GLU A 1 87 ? -3.132 7.109 9.872 1.00 93.81 87 GLU A C 1
ATOM 641 O O . GLU A 1 87 ? -4.009 6.871 10.698 1.00 93.81 87 GLU A O 1
ATOM 646 N N . SER A 1 88 ? -2.431 8.248 9.884 1.00 90.81 88 SER A N 1
ATOM 647 C CA . SER A 1 88 ? -2.553 9.265 10.944 1.00 90.81 88 SER A CA 1
ATOM 648 C C . SER A 1 88 ? -3.953 9.884 11.078 1.00 90.81 88 SER A C 1
ATOM 650 O O . SER A 1 88 ? -4.310 10.376 12.148 1.00 90.81 88 SER A O 1
ATOM 652 N N . PHE A 1 89 ? -4.769 9.830 10.020 1.00 82.94 89 PHE A N 1
ATOM 653 C CA . PHE A 1 89 ? -6.149 10.326 10.036 1.00 82.94 89 PHE A CA 1
ATOM 654 C C . PHE A 1 89 ? -7.160 9.298 10.562 1.00 82.94 89 PHE A C 1
ATOM 656 O O . PHE A 1 89 ? -8.323 9.640 10.788 1.00 82.94 89 PHE A O 1
ATOM 663 N N . HIS A 1 90 ? -6.751 8.042 10.758 1.00 74.00 90 HIS A N 1
ATOM 664 C CA . HIS A 1 90 ? -7.632 6.978 11.221 1.00 74.00 90 HIS A CA 1
ATOM 665 C C . HIS A 1 90 ? -7.469 6.768 12.730 1.00 74.00 90 HIS A C 1
ATOM 667 O O . HIS A 1 90 ? -6.443 6.292 13.197 1.00 74.00 90 HIS A O 1
ATOM 673 N N . VAL A 1 91 ? -8.524 7.071 13.493 1.00 69.75 91 VAL A N 1
ATOM 674 C CA . VAL A 1 91 ? -8.591 6.844 14.956 1.00 69.75 91 VAL A C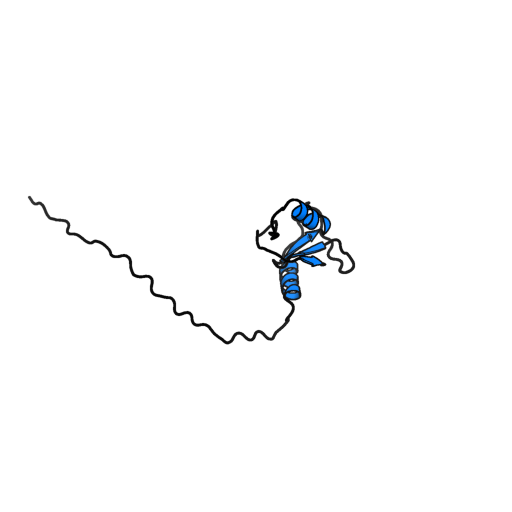A 1
ATOM 675 C C . VAL A 1 91 ? -8.928 5.379 15.300 1.00 69.75 91 VAL A C 1
ATOM 677 O O . VAL A 1 91 ? -9.054 5.015 16.464 1.00 69.75 91 VAL A O 1
ATOM 680 N N . PHE A 1 92 ? -9.133 4.529 14.291 1.00 68.06 92 PHE A N 1
ATOM 681 C CA . PHE A 1 92 ? -9.526 3.133 14.471 1.00 68.06 92 PHE A CA 1
ATOM 682 C C . PHE A 1 92 ? -8.315 2.234 14.733 1.00 68.06 92 PHE A C 1
ATOM 684 O O . PHE A 1 92 ? -7.243 2.453 14.176 1.00 68.06 92 PHE A O 1
ATOM 691 N N . GLU A 1 93 ? -8.521 1.168 15.509 1.00 71.56 93 GLU A N 1
ATOM 692 C CA . GLU A 1 93 ? -7.479 0.192 15.870 1.00 71.56 93 GLU A CA 1
ATOM 693 C C . GLU A 1 93 ? -6.939 -0.614 14.666 1.00 71.56 93 GLU A C 1
ATOM 695 O O . GLU A 1 93 ? -5.875 -1.219 14.762 1.00 71.56 93 GLU A O 1
ATOM 700 N N . SER A 1 94 ? -7.638 -0.607 13.520 1.00 84.56 94 SER A N 1
ATOM 701 C CA . SER A 1 94 ? -7.283 -1.365 12.310 1.00 84.56 94 SER A CA 1
ATOM 702 C C . SER A 1 94 ? -7.137 -0.470 11.071 1.00 84.56 94 SER A C 1
ATOM 704 O O . SER A 1 94 ? -8.094 0.202 10.665 1.00 84.56 94 SER A O 1
ATOM 706 N N . HIS A 1 95 ? -5.981 -0.518 10.403 1.00 92.25 95 HIS A N 1
ATOM 707 C CA . HIS A 1 95 ? -5.757 0.183 9.134 1.00 92.25 95 HIS A CA 1
ATOM 708 C C . HIS A 1 95 ? -6.312 -0.599 7.937 1.00 92.25 95 HIS A C 1
ATOM 710 O O . HIS A 1 95 ? -6.197 -1.823 7.869 1.00 92.25 95 HIS A O 1
ATOM 716 N N . ARG A 1 96 ? -6.901 0.117 6.970 1.00 94.56 96 ARG A N 1
ATOM 717 C CA . ARG A 1 96 ? -7.525 -0.462 5.768 1.00 94.56 96 ARG A CA 1
ATOM 718 C C . ARG A 1 96 ? -6.904 0.118 4.509 1.00 94.56 96 ARG A C 1
ATOM 720 O O . ARG A 1 96 ? -6.705 1.325 4.420 1.00 94.56 96 ARG A O 1
ATOM 727 N N . CYS A 1 97 ? -6.602 -0.738 3.537 1.00 96.62 97 CYS A N 1
ATOM 728 C CA . CYS A 1 97 ? -5.892 -0.346 2.325 1.00 96.62 97 CYS A CA 1
ATOM 729 C C . CYS A 1 97 ? -6.684 0.730 1.554 1.00 96.62 97 CYS A C 1
ATOM 731 O O . CYS A 1 97 ? -7.875 0.508 1.302 1.00 96.62 97 CYS A O 1
ATOM 733 N N . PRO A 1 98 ? -6.045 1.830 1.103 1.00 95.56 98 PRO A N 1
ATOM 734 C CA . PRO A 1 98 ? -6.708 2.869 0.309 1.00 95.56 98 PRO A CA 1
ATOM 735 C C . PRO A 1 98 ? -7.356 2.353 -0.984 1.00 95.56 98 PRO A C 1
ATOM 737 O O . PRO A 1 98 ? -8.338 2.924 -1.448 1.00 95.56 98 PRO A O 1
ATOM 740 N N . VAL A 1 99 ? -6.828 1.260 -1.551 1.00 96.19 99 VAL A N 1
ATOM 741 C CA . VAL A 1 99 ? -7.278 0.703 -2.836 1.00 96.19 99 VAL A CA 1
ATOM 742 C C . VAL A 1 99 ? -8.351 -0.371 -2.643 1.00 96.19 99 VAL A C 1
ATOM 744 O O . VAL A 1 99 ? -9.459 -0.240 -3.154 1.00 96.19 99 VAL A O 1
ATOM 747 N N . CYS A 1 100 ? -8.060 -1.435 -1.887 1.00 97.00 100 CYS A N 1
ATOM 748 C CA . CYS A 1 100 ? -8.962 -2.592 -1.781 1.00 97.00 100 CYS A CA 1
ATOM 749 C C . CYS A 1 100 ? -9.742 -2.691 -0.464 1.00 97.00 100 CYS A C 1
ATOM 751 O O . CYS A 1 100 ? -10.546 -3.607 -0.307 1.00 97.00 100 CYS A O 1
ATOM 753 N N . ARG A 1 101 ? -9.520 -1.775 0.490 1.00 95.31 101 ARG A N 1
ATOM 754 C CA . ARG A 1 101 ? -10.183 -1.727 1.811 1.00 95.31 101 ARG A CA 1
ATOM 755 C C . ARG A 1 101 ? -9.969 -2.949 2.717 1.00 95.31 101 ARG A C 1
ATOM 757 O O . ARG A 1 101 ? -10.616 -3.025 3.769 1.00 95.31 101 ARG A O 1
ATOM 764 N N . ALA A 1 102 ? -9.084 -3.871 2.336 1.00 96.19 102 ALA A N 1
ATOM 765 C CA . ALA A 1 102 ? -8.640 -4.972 3.184 1.00 96.19 102 ALA A CA 1
ATOM 766 C C . ALA A 1 102 ? -7.813 -4.439 4.360 1.00 96.19 102 ALA A C 1
ATOM 768 O O . ALA A 1 102 ? -7.082 -3.456 4.205 1.00 96.19 102 ALA A O 1
ATOM 769 N N . GLU A 1 103 ? -7.924 -5.085 5.518 1.00 95.19 103 GLU A N 1
ATOM 770 C CA . GLU A 1 103 ? -6.977 -4.876 6.614 1.00 95.19 103 GLU A CA 1
ATOM 771 C C . GLU A 1 103 ? -5.581 -5.322 6.183 1.00 95.19 103 GLU A C 1
ATOM 773 O O . GLU A 1 103 ? -5.437 -6.252 5.382 1.00 95.19 103 GLU A O 1
ATOM 778 N N . TYR A 1 104 ? -4.550 -4.636 6.672 1.00 95.75 104 TYR A N 1
ATOM 779 C CA . TYR A 1 104 ? -3.191 -4.908 6.229 1.00 95.75 104 TYR A CA 1
ATOM 780 C C . TYR A 1 104 ? -2.146 -4.793 7.335 1.00 95.75 104 TYR A C 1
ATOM 782 O O . TYR A 1 104 ? -2.308 -4.086 8.327 1.00 95.75 104 TYR A O 1
ATOM 790 N N . GLN A 1 105 ? -1.033 -5.484 7.110 1.00 95.62 105 GLN A N 1
ATOM 791 C CA . GLN A 1 105 ? 0.275 -5.160 7.676 1.00 95.62 105 GLN A CA 1
ATOM 792 C C . GLN A 1 105 ? 1.123 -4.508 6.576 1.00 95.62 105 GLN A C 1
ATOM 794 O O . GLN A 1 105 ? 0.776 -4.616 5.394 1.00 95.62 105 GLN A O 1
ATOM 799 N N . LYS A 1 106 ? 2.213 -3.826 6.936 1.00 95.50 106 LYS A N 1
ATOM 800 C CA . LYS A 1 106 ? 3.115 -3.167 5.977 1.00 95.50 106 LYS A CA 1
ATOM 801 C C . LYS A 1 106 ? 4.572 -3.577 6.199 1.00 95.50 106 LYS A C 1
ATOM 803 O O . LYS A 1 106 ? 4.992 -3.715 7.344 1.00 95.50 106 LYS A O 1
ATOM 808 N N . GLN A 1 107 ? 5.320 -3.738 5.114 1.00 95.69 107 GLN A N 1
ATOM 809 C CA . GLN A 1 107 ? 6.761 -3.996 5.099 1.00 95.69 107 GLN A CA 1
ATOM 810 C C . GLN A 1 107 ? 7.425 -3.040 4.107 1.00 95.69 107 GLN A C 1
ATOM 812 O O . GLN A 1 107 ? 6.779 -2.584 3.162 1.00 95.69 107 GLN A O 1
ATOM 817 N N . LEU A 1 108 ? 8.702 -2.724 4.327 1.00 95.62 108 LEU A N 1
ATOM 818 C CA . LEU A 1 108 ? 9.516 -2.071 3.304 1.00 95.62 108 LEU A CA 1
ATOM 819 C C . LEU A 1 108 ? 9.481 -2.890 2.006 1.00 95.62 108 LEU A C 1
ATOM 821 O O . LEU A 1 108 ? 9.367 -4.121 2.047 1.00 95.62 108 LEU A O 1
ATOM 825 N N . TRP A 1 109 ? 9.560 -2.185 0.877 1.00 92.56 109 TRP A N 1
ATOM 826 C CA . TRP A 1 109 ? 9.928 -2.795 -0.392 1.00 92.56 109 TRP A CA 1
ATOM 827 C C . TRP A 1 109 ? 11.416 -3.171 -0.331 1.00 92.56 109 TRP A C 1
ATOM 829 O O . TRP A 1 109 ? 12.224 -2.655 -1.110 1.00 92.56 109 TRP A O 1
#

Foldseek 3Di:
DDDDDDDDDPDDDPPDPDDPPPPDPDPPPPDDDPDLVVVLQVLLVVDDQPQDAPQPSDHDDPPPVDQQKKGKSNSDIHGPVRQVVVVVVDPDPFDADPPPRDTTDIDGD